Protein AF-A0A7J5J9F6-F1 (afdb_monomer)

Nearest PDB structures (foldseek):
  3zqc-assembly3_G  TM=2.577E-01  e=9.749E+00  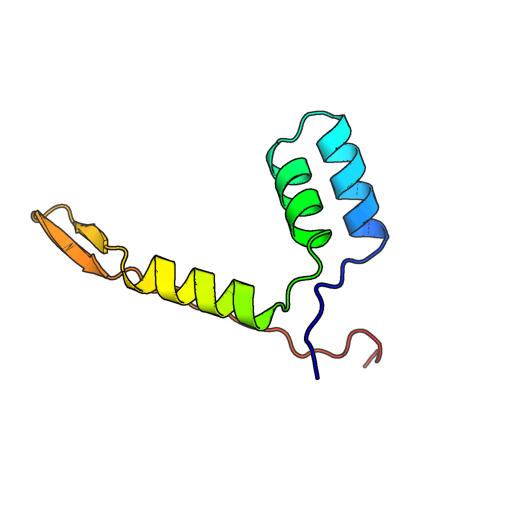Trichomonas vaginalis

Solvent-accessible surface area (backbone atoms only — not comparable to full-atom values): 5146 Å² total; per-residue (Å²): 134,84,53,70,83,80,74,57,70,65,59,50,51,54,34,50,54,41,28,74,75,65,35,62,68,33,44,53,52,54,56,58,64,67,49,94,57,56,45,66,56,55,53,51,51,50,50,55,58,44,64,75,38,61,46,77,45,95,87,77,45,74,43,74,53,84,82,85,87,82,84,82,85,73,62,86,87,59,81,131

Radius of gyration: 17.15 Å; Cα contacts (8 Å, |Δi|>4): 53; chains: 1; bounding box: 35×30×51 Å

Mean predicted aligned error: 9.53 Å

Sequence (80 aa):
MIMKLNVSNELKSRLTHAAENGSVIAKDILSEVKKNVPVEEVIRGSYNFFSTKRKRTEAGTFKKIRIVFTACNKDLAHPN

Organism: Bacteroides thetaiotaomicron (NCBI:txid818)

pLDDT: mean 82.02, std 11.08, range [53.97, 96.94]

Foldseek 3Di:
DQDADDDDPVRLVVLVVVVVVPPPVSVVVNVVNPDPDRPVCVVVVVCVVLQPDWDQDPVRDTHRDDDDDDDDPDDPVDDD

Structure (mmCIF, N/CA/C/O backbone):
data_AF-A0A7J5J9F6-F1
#
_entry.id   AF-A0A7J5J9F6-F1
#
loop_
_atom_site.group_PDB
_atom_site.id
_atom_site.type_symbol
_atom_site.label_atom_id
_atom_site.label_alt_id
_atom_site.label_comp_id
_atom_site.label_asym_id
_atom_site.label_entity_id
_atom_site.label_seq_id
_atom_site.pdbx_PDB_ins_code
_atom_site.Cartn_x
_atom_site.Cartn_y
_atom_site.Cartn_z
_atom_site.occupancy
_atom_site.B_iso_or_equiv
_atom_site.auth_seq_id
_atom_site.auth_comp_id
_atom_site.auth_asym_id
_atom_site.auth_atom_id
_atom_site.pdbx_PDB_model_num
ATOM 1 N N . MET A 1 1 ? -5.927 -16.941 -11.819 1.00 55.66 1 MET A N 1
ATOM 2 C CA . MET A 1 1 ? -5.121 -15.835 -12.378 1.00 55.66 1 MET A CA 1
ATOM 3 C C . MET A 1 1 ? -4.509 -15.107 -11.193 1.00 55.66 1 MET A C 1
ATOM 5 O O . MET A 1 1 ? -5.271 -14.764 -10.308 1.00 55.66 1 MET A O 1
ATOM 9 N N . ILE A 1 2 ? -3.181 -14.986 -11.098 1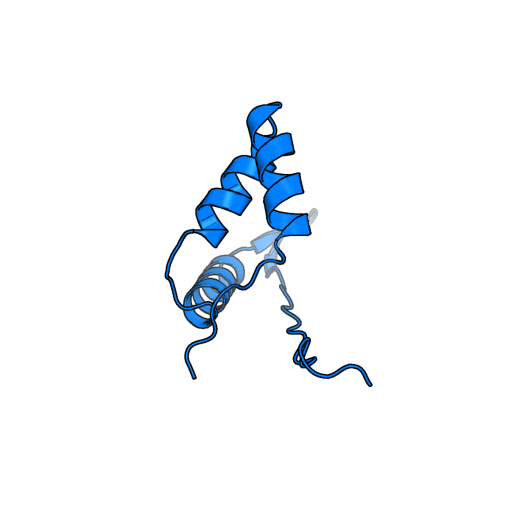.00 58.81 2 ILE A N 1
ATOM 10 C CA . ILE A 1 2 ? -2.528 -14.278 -9.978 1.00 58.81 2 ILE A CA 1
ATOM 11 C C . ILE A 1 2 ? -2.478 -12.796 -10.350 1.00 58.81 2 ILE A C 1
ATOM 13 O O . ILE A 1 2 ? -1.821 -12.447 -11.334 1.00 58.81 2 ILE A O 1
ATOM 17 N N . MET A 1 3 ? -3.189 -11.937 -9.618 1.00 68.25 3 MET A N 1
ATOM 18 C CA . MET A 1 3 ? -3.205 -10.503 -9.890 1.00 68.25 3 MET A CA 1
ATOM 19 C C . MET A 1 3 ? -1.868 -9.894 -9.446 1.00 68.25 3 MET A C 1
ATOM 21 O O . MET A 1 3 ? -1.497 -9.946 -8.273 1.00 68.25 3 MET A O 1
ATOM 25 N N . LYS A 1 4 ? -1.107 -9.356 -10.406 1.00 68.38 4 LYS A N 1
ATOM 26 C CA . LYS A 1 4 ? 0.176 -8.681 -10.163 1.00 68.38 4 LYS A CA 1
ATOM 27 C C . LYS A 1 4 ? -0.023 -7.171 -10.154 1.00 68.38 4 LYS A C 1
ATOM 29 O O . LYS A 1 4 ? -0.783 -6.643 -10.965 1.00 68.38 4 LYS A O 1
ATOM 34 N N . LEU A 1 5 ? 0.702 -6.473 -9.280 1.00 74.00 5 LEU A N 1
ATOM 35 C CA . LEU A 1 5 ? 0.822 -5.020 -9.357 1.00 74.00 5 LEU A CA 1
ATOM 36 C C . LEU A 1 5 ? 1.550 -4.666 -10.652 1.00 74.00 5 LEU A C 1
ATOM 38 O O . LEU A 1 5 ? 2.695 -5.065 -10.856 1.00 74.00 5 LEU A O 1
ATOM 42 N N . ASN A 1 6 ? 0.875 -3.922 -11.523 1.00 74.62 6 ASN A N 1
ATOM 43 C CA . ASN A 1 6 ? 1.479 -3.377 -12.725 1.00 74.62 6 ASN A CA 1
ATOM 44 C C . ASN A 1 6 ? 1.547 -1.857 -12.599 1.00 74.62 6 ASN A C 1
ATOM 46 O O . ASN A 1 6 ? 0.570 -1.209 -12.224 1.00 74.62 6 ASN A O 1
ATOM 50 N N . VAL A 1 7 ? 2.711 -1.291 -12.894 1.00 80.75 7 VAL A N 1
ATOM 51 C CA . VAL A 1 7 ? 2.956 0.150 -12.844 1.00 80.75 7 VAL A CA 1
ATOM 52 C C . VAL A 1 7 ? 3.543 0.551 -14.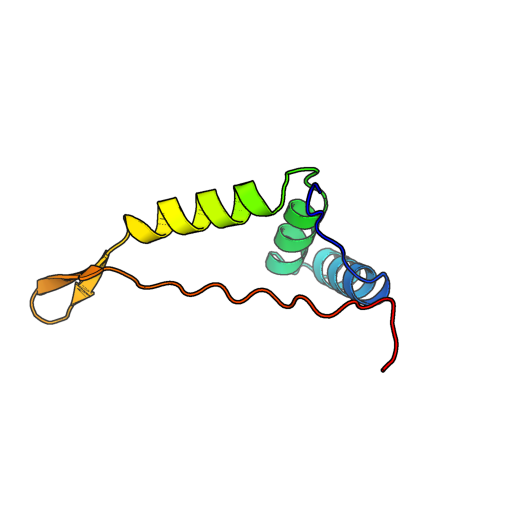184 1.00 80.75 7 VAL A C 1
ATOM 54 O O . VAL A 1 7 ? 4.545 -0.015 -14.614 1.00 80.75 7 VAL A O 1
ATOM 57 N N . SER A 1 8 ? 2.927 1.536 -14.842 1.00 85.88 8 SER A N 1
ATOM 58 C CA . SER A 1 8 ? 3.434 2.075 -16.107 1.00 85.88 8 SER A CA 1
ATOM 59 C C . SER A 1 8 ? 4.873 2.574 -15.951 1.00 85.88 8 SER A C 1
ATOM 61 O O . SER A 1 8 ? 5.215 3.147 -14.910 1.00 85.88 8 SER A O 1
ATOM 63 N N . ASN A 1 9 ? 5.681 2.448 -17.002 1.00 87.88 9 ASN A N 1
ATOM 64 C CA . ASN A 1 9 ? 7.070 2.915 -16.994 1.00 87.88 9 ASN A CA 1
ATOM 65 C C . ASN A 1 9 ? 7.189 4.406 -16.638 1.00 87.88 9 ASN A C 1
ATOM 67 O O . ASN A 1 9 ? 8.080 4.780 -15.877 1.00 87.88 9 ASN A O 1
ATOM 71 N N . GLU A 1 10 ? 6.253 5.236 -17.106 1.00 91.81 10 GLU A N 1
ATOM 72 C CA . GLU A 1 10 ? 6.201 6.664 -16.778 1.00 91.81 10 GLU A CA 1
ATOM 73 C C . GLU A 1 10 ? 6.034 6.897 -15.267 1.00 91.81 10 GLU A C 1
ATOM 75 O O . GLU A 1 10 ? 6.847 7.581 -14.641 1.00 91.81 10 GLU A O 1
ATOM 80 N N . LEU A 1 11 ? 5.019 6.278 -14.653 1.00 90.19 11 LEU A N 1
ATOM 81 C CA . LEU A 1 11 ? 4.779 6.395 -13.213 1.00 90.19 11 LEU A CA 1
ATOM 82 C C . LEU A 1 11 ? 5.967 5.877 -12.393 1.00 90.19 11 LEU A C 1
ATOM 84 O O . LEU A 1 11 ? 6.366 6.513 -11.419 1.00 90.19 11 LEU A O 1
ATOM 88 N N . LYS A 1 12 ? 6.576 4.761 -12.812 1.00 90.81 12 LYS A N 1
ATOM 89 C CA . LYS A 1 12 ? 7.777 4.222 -12.166 1.00 90.81 12 LYS A CA 1
ATOM 90 C C . LYS A 1 12 ? 8.932 5.225 -12.215 1.00 90.81 12 LYS A C 1
ATOM 92 O O . LYS A 1 12 ? 9.573 5.444 -11.194 1.00 90.81 12 LYS A O 1
ATOM 97 N N . SER A 1 13 ? 9.161 5.871 -13.360 1.00 93.75 13 SER A N 1
ATOM 98 C CA . SER A 1 13 ? 10.200 6.898 -13.515 1.00 93.75 13 SER A CA 1
ATOM 99 C C . SER A 1 13 ? 9.963 8.098 -12.594 1.00 93.75 13 SER A C 1
ATOM 101 O O . SER A 1 13 ? 10.880 8.543 -11.905 1.00 93.75 13 SER A O 1
ATOM 103 N N . ARG A 1 14 ? 8.722 8.598 -12.529 1.00 95.62 14 ARG A N 1
ATOM 104 C CA . ARG A 1 14 ? 8.350 9.735 -11.669 1.00 95.62 14 ARG A CA 1
ATOM 105 C C . ARG A 1 14 ? 8.540 9.422 -10.186 1.00 95.62 14 ARG A C 1
ATOM 107 O O . ARG A 1 14 ? 9.057 10.256 -9.447 1.00 95.62 14 ARG A O 1
ATOM 114 N N . LEU A 1 15 ? 8.148 8.220 -9.762 1.00 94.19 15 LEU A N 1
ATOM 115 C CA . LEU A 1 15 ? 8.343 7.760 -8.388 1.00 94.19 15 LEU A CA 1
ATOM 116 C C . LEU A 1 15 ? 9.830 7.640 -8.041 1.00 94.19 15 LEU A C 1
ATOM 118 O O . LEU A 1 15 ? 10.225 8.081 -6.966 1.00 94.19 15 LEU A O 1
ATOM 122 N N . THR A 1 16 ? 10.658 7.094 -8.939 1.00 94.69 16 THR A N 1
ATOM 123 C CA . THR A 1 16 ? 12.110 6.972 -8.715 1.00 94.69 16 THR A CA 1
ATOM 124 C C . THR A 1 16 ? 12.749 8.337 -8.519 1.00 94.69 16 THR A C 1
ATOM 126 O O . THR A 1 16 ? 13.436 8.547 -7.525 1.00 94.69 16 THR A O 1
ATOM 129 N N . HIS A 1 17 ? 12.438 9.295 -9.391 1.00 96.62 17 HIS A N 1
ATOM 130 C CA . HIS A 1 17 ? 13.008 10.631 -9.280 1.00 96.62 17 HIS A CA 1
ATOM 131 C C . HIS A 1 17 ? 12.555 11.353 -8.000 1.00 96.62 17 HIS A C 1
ATOM 133 O O . HIS A 1 17 ? 13.354 11.970 -7.301 1.00 96.62 17 HIS A O 1
ATOM 139 N N . ALA A 1 18 ? 11.277 11.227 -7.626 1.00 95.94 18 ALA A N 1
ATOM 140 C CA . ALA A 1 18 ? 10.781 11.771 -6.364 1.00 95.94 18 ALA A CA 1
ATOM 141 C C . ALA A 1 18 ? 11.465 11.127 -5.143 1.00 95.94 18 ALA A C 1
ATOM 143 O O . ALA A 1 18 ? 11.774 11.820 -4.175 1.00 95.94 18 ALA A O 1
ATOM 144 N N . ALA A 1 19 ? 11.713 9.816 -5.185 1.00 96.00 19 ALA A N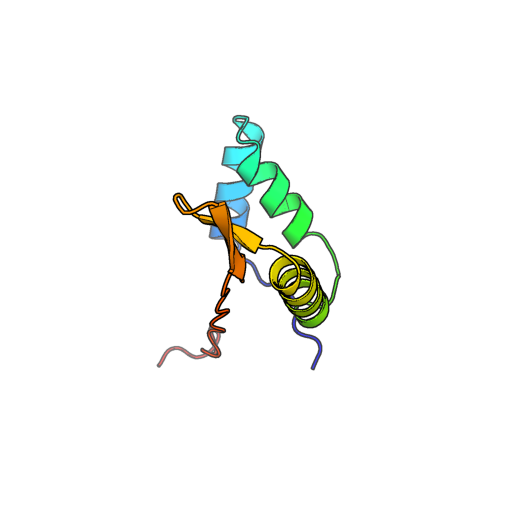 1
ATOM 145 C CA . ALA A 1 19 ? 12.414 9.088 -4.134 1.00 96.00 19 ALA A CA 1
ATOM 146 C C . ALA A 1 19 ? 13.884 9.525 -4.002 1.00 96.00 19 ALA A C 1
ATOM 148 O O . ALA A 1 19 ? 14.368 9.703 -2.882 1.00 96.00 19 ALA A O 1
ATOM 149 N N . GLU A 1 20 ? 14.579 9.732 -5.122 1.00 95.62 20 GLU A N 1
ATOM 150 C CA . GLU A 1 20 ? 15.946 10.274 -5.169 1.00 95.62 20 GLU A CA 1
ATOM 151 C C . GLU A 1 20 ? 16.009 11.691 -4.589 1.00 95.62 20 GLU A C 1
ATOM 153 O O . GLU A 1 20 ? 16.887 11.983 -3.781 1.00 95.62 20 GLU A O 1
ATOM 158 N N . ASN A 1 21 ? 15.003 12.520 -4.880 1.00 96.94 21 ASN A N 1
ATOM 159 C CA . ASN A 1 21 ? 14.848 13.868 -4.324 1.00 96.94 21 ASN A CA 1
ATOM 160 C C . ASN A 1 21 ? 14.360 13.891 -2.857 1.00 96.94 21 ASN A C 1
ATOM 162 O O . ASN A 1 21 ? 14.002 14.946 -2.336 1.00 96.94 21 ASN A O 1
ATOM 166 N N . GLY A 1 22 ? 14.322 12.743 -2.172 1.00 94.94 22 GLY A N 1
ATOM 167 C CA . GLY A 1 22 ? 14.041 12.660 -0.736 1.00 94.94 22 GLY A CA 1
ATOM 168 C C . GLY A 1 22 ? 12.582 12.397 -0.352 1.00 94.94 22 GLY A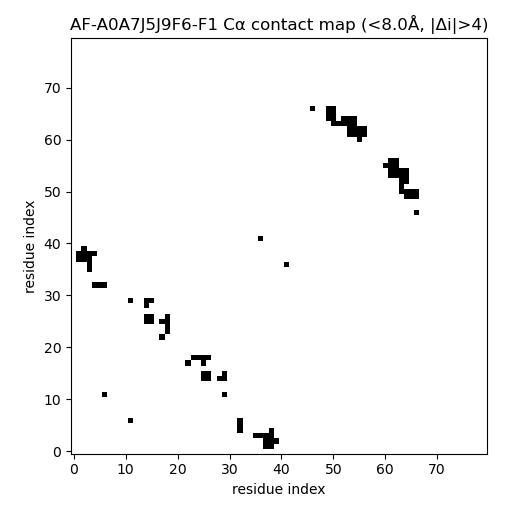 C 1
ATOM 169 O O . GLY A 1 22 ? 12.276 12.364 0.839 1.00 94.94 22 GLY A O 1
ATOM 170 N N . SER A 1 23 ? 11.675 12.149 -1.304 1.00 95.62 23 SER A N 1
ATOM 171 C CA . SER A 1 23 ? 10.291 11.777 -0.977 1.00 95.62 23 SER A CA 1
ATOM 172 C C . SER A 1 23 ? 10.228 10.393 -0.328 1.00 95.62 23 SER A C 1
ATOM 174 O O . SER A 1 23 ? 10.413 9.363 -0.981 1.00 95.62 23 SER A O 1
ATOM 176 N N . VAL A 1 24 ? 9.925 10.370 0.971 1.00 95.12 24 VAL A N 1
ATOM 177 C CA . VAL A 1 24 ? 9.760 9.137 1.758 1.00 95.12 24 VAL A CA 1
ATOM 178 C C . VAL A 1 24 ? 8.601 8.300 1.215 1.00 95.12 24 VAL A C 1
ATOM 180 O O . VAL A 1 24 ? 8.757 7.108 0.975 1.00 95.12 24 VAL A O 1
ATOM 183 N N . ILE A 1 25 ? 7.477 8.947 0.897 1.00 92.00 25 ILE A N 1
ATOM 184 C CA . ILE A 1 25 ? 6.287 8.276 0.358 1.00 92.00 25 ILE A CA 1
ATOM 185 C C . ILE A 1 25 ? 6.607 7.592 -0.980 1.00 92.00 25 ILE A C 1
ATOM 187 O O . ILE A 1 25 ? 6.171 6.469 -1.223 1.00 92.00 25 ILE A O 1
ATOM 191 N N . ALA A 1 26 ? 7.395 8.233 -1.849 1.00 92.69 26 ALA A N 1
ATOM 192 C CA . ALA A 1 26 ? 7.779 7.631 -3.124 1.00 92.69 26 ALA A CA 1
ATOM 193 C C . ALA A 1 26 ? 8.684 6.398 -2.939 1.00 92.69 26 ALA A C 1
ATOM 195 O O . ALA A 1 26 ? 8.509 5.406 -3.653 1.00 92.69 26 ALA A O 1
ATOM 196 N N . LYS A 1 27 ? 9.606 6.426 -1.962 1.00 93.50 27 LYS A N 1
ATOM 197 C CA . LYS A 1 27 ? 10.429 5.259 -1.593 1.00 93.50 27 LYS A CA 1
ATOM 198 C C . LYS A 1 27 ? 9.562 4.097 -1.114 1.00 93.50 27 LYS A C 1
ATOM 200 O O . LYS A 1 27 ? 9.751 2.975 -1.586 1.00 93.50 27 LYS A O 1
ATOM 205 N N . ASP A 1 28 ? 8.589 4.376 -0.251 1.00 92.00 28 ASP A N 1
ATOM 206 C CA . ASP A 1 28 ? 7.686 3.360 0.290 1.00 92.00 28 ASP A CA 1
ATOM 207 C C . ASP A 1 28 ? 6.849 2.720 -0.825 1.00 92.00 28 ASP A C 1
ATOM 209 O O . ASP A 1 28 ? 6.824 1.494 -0.946 1.00 92.00 28 ASP A O 1
ATOM 213 N N . ILE A 1 29 ? 6.264 3.524 -1.721 1.00 89.62 29 ILE A N 1
ATOM 214 C CA . ILE A 1 29 ? 5.502 3.020 -2.876 1.00 89.62 29 ILE A CA 1
ATOM 215 C C . ILE A 1 29 ? 6.374 2.122 -3.766 1.00 89.62 29 ILE A C 1
ATOM 217 O O . ILE A 1 29 ? 5.950 1.029 -4.139 1.00 89.62 29 ILE A O 1
ATOM 221 N N . LEU A 1 30 ? 7.600 2.540 -4.100 1.00 89.94 30 LEU A N 1
ATOM 222 C CA . LEU A 1 30 ? 8.508 1.723 -4.915 1.00 89.94 30 LEU A CA 1
ATOM 223 C C . LEU A 1 30 ? 8.890 0.410 -4.227 1.00 89.94 30 LEU A C 1
ATOM 225 O O . LEU A 1 30 ? 9.077 -0.598 -4.910 1.00 89.94 30 LEU A O 1
ATOM 229 N N . SER A 1 31 ? 9.016 0.415 -2.899 1.00 88.88 31 SER A N 1
ATOM 230 C CA . SER A 1 31 ? 9.301 -0.791 -2.121 1.00 88.88 31 SER A CA 1
ATOM 231 C C . SER A 1 31 ? 8.137 -1.783 -2.175 1.00 88.88 31 SER A C 1
ATOM 233 O O . SER A 1 31 ? 8.369 -2.966 -2.409 1.00 88.88 31 SER A O 1
ATOM 235 N N . GLU A 1 32 ? 6.895 -1.300 -2.064 1.00 84.06 32 GLU A N 1
ATOM 236 C CA . GLU A 1 32 ? 5.684 -2.120 -2.143 1.00 84.06 32 GLU A CA 1
ATOM 237 C C . GLU A 1 32 ? 5.474 -2.684 -3.552 1.00 84.06 32 GLU A C 1
ATOM 239 O O . GLU A 1 32 ? 5.201 -3.870 -3.704 1.00 84.06 32 GLU A O 1
ATOM 244 N N . VAL A 1 33 ? 5.689 -1.878 -4.599 1.00 83.38 33 VAL A N 1
ATOM 245 C CA . VAL A 1 33 ? 5.549 -2.317 -6.002 1.00 83.38 33 VAL A CA 1
ATOM 246 C C . VAL A 1 33 ? 6.580 -3.386 -6.381 1.00 83.38 33 VAL A C 1
ATOM 248 O O . VAL A 1 33 ? 6.315 -4.223 -7.241 1.00 83.38 33 VAL A O 1
ATOM 251 N N . LYS A 1 34 ? 7.761 -3.387 -5.749 1.00 82.69 34 LYS A N 1
ATOM 252 C CA . LYS A 1 34 ? 8.782 -4.426 -5.960 1.00 82.69 34 LYS A CA 1
ATOM 253 C C . LYS A 1 34 ? 8.439 -5.756 -5.288 1.00 82.69 34 LYS A C 1
ATOM 255 O O . LYS A 1 34 ? 9.053 -6.766 -5.636 1.00 82.69 34 LYS A O 1
ATOM 260 N N . LYS A 1 35 ? 7.508 -5.788 -4.329 1.00 81.12 35 LYS A N 1
ATOM 261 C CA . LYS A 1 35 ? 7.139 -7.035 -3.657 1.00 81.12 35 LYS A CA 1
ATOM 262 C C . LYS A 1 35 ? 6.403 -7.933 -4.642 1.00 81.12 35 LYS A C 1
ATOM 264 O O . LYS A 1 35 ? 5.366 -7.573 -5.186 1.00 81.12 35 LYS A O 1
ATOM 269 N N . ASN A 1 36 ? 6.921 -9.141 -4.833 1.00 74.12 36 ASN A N 1
ATOM 270 C CA . ASN A 1 36 ? 6.276 -10.163 -5.652 1.00 74.12 36 ASN A CA 1
ATOM 271 C C . ASN A 1 36 ? 5.217 -10.923 -4.833 1.00 74.12 36 ASN A C 1
ATOM 273 O O . ASN A 1 36 ? 5.276 -12.144 -4.710 1.00 74.12 36 ASN A O 1
ATOM 277 N N . VAL A 1 37 ? 4.300 -10.181 -4.209 1.00 76.88 37 VAL A N 1
ATOM 278 C CA . VAL A 1 37 ? 3.187 -10.729 -3.424 1.00 76.88 37 VAL A CA 1
ATOM 279 C C . VAL A 1 37 ? 1.894 -10.649 -4.236 1.00 76.88 37 VAL A C 1
ATOM 281 O O . VAL A 1 37 ? 1.708 -9.674 -4.973 1.00 76.88 37 VAL A O 1
ATOM 284 N N . PRO A 1 38 ? 0.989 -11.638 -4.131 1.00 81.38 38 PRO A N 1
ATOM 285 C CA . PRO A 1 38 ? -0.303 -11.556 -4.799 1.00 81.38 38 PRO A CA 1
ATOM 286 C C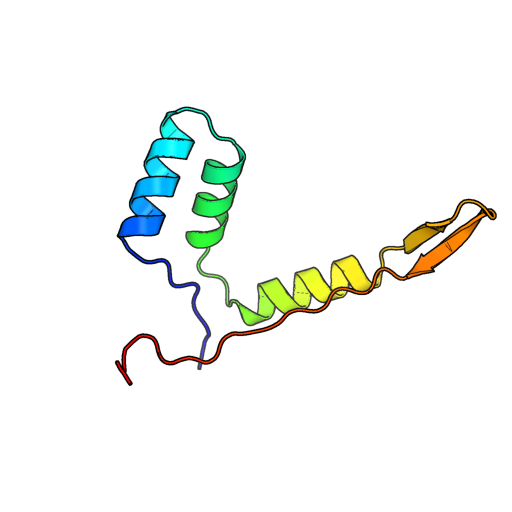 . PRO A 1 38 ? -1.101 -10.364 -4.265 1.00 81.38 38 PRO A C 1
ATOM 288 O O . PRO A 1 38 ? -1.240 -10.177 -3.051 1.00 81.38 38 PRO A O 1
ATOM 291 N N . VAL A 1 39 ? -1.639 -9.547 -5.169 1.00 79.69 39 VAL A N 1
ATOM 292 C CA . VAL A 1 39 ? -2.364 -8.321 -4.802 1.00 79.69 39 VAL A CA 1
ATOM 293 C C . VAL A 1 39 ? -3.603 -8.636 -3.968 1.00 79.69 39 VAL A C 1
ATOM 295 O O . VAL A 1 39 ? -3.950 -7.873 -3.063 1.00 79.69 39 VAL A O 1
ATOM 298 N N . GLU A 1 40 ? -4.234 -9.789 -4.201 1.00 79.31 40 GLU A N 1
ATOM 299 C CA . GLU A 1 40 ? -5.388 -10.231 -3.422 1.00 79.31 40 GLU A CA 1
ATOM 300 C C . GLU A 1 40 ? -5.040 -10.420 -1.938 1.00 79.31 40 GLU A C 1
ATOM 302 O O . GLU A 1 40 ? -5.861 -10.128 -1.065 1.00 79.31 40 GLU A O 1
ATOM 307 N N . GLU A 1 41 ? -3.822 -10.873 -1.624 1.00 81.94 41 GLU A N 1
ATOM 308 C CA . GLU A 1 41 ? -3.378 -11.059 -0.241 1.00 81.94 41 GLU A CA 1
ATOM 309 C C . GLU A 1 41 ? -3.133 -9.734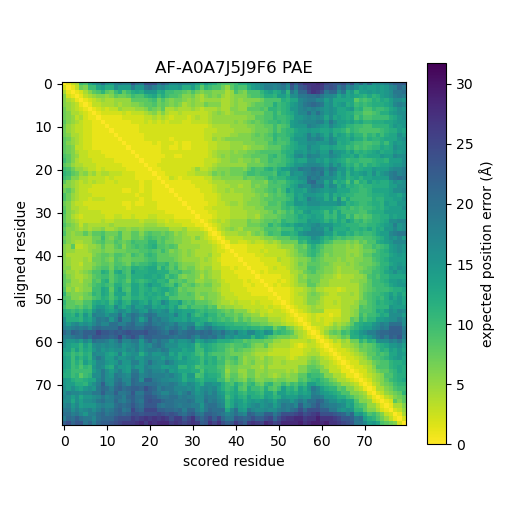 0.464 1.00 81.94 41 GLU A C 1
ATOM 311 O O . GLU A 1 41 ? -3.540 -9.575 1.616 1.00 81.94 41 GLU A O 1
ATOM 316 N N . VAL A 1 42 ? -2.537 -8.770 -0.239 1.00 82.12 42 VAL A N 1
ATOM 317 C CA . VAL A 1 42 ? -2.313 -7.421 0.289 1.00 82.12 42 VAL A CA 1
ATOM 318 C C . VAL A 1 42 ? -3.651 -6.762 0.615 1.00 82.12 42 VAL A C 1
ATOM 320 O O . VAL A 1 42 ? -3.862 -6.327 1.747 1.00 82.12 42 VAL A O 1
ATOM 323 N N . ILE A 1 43 ? -4.596 -6.762 -0.332 1.00 81.75 43 ILE A N 1
ATOM 324 C CA . ILE A 1 43 ? -5.923 -6.156 -0.141 1.00 81.75 43 ILE A CA 1
ATOM 325 C C . ILE A 1 43 ? -6.674 -6.842 1.005 1.00 81.75 43 ILE A C 1
ATOM 327 O O . ILE A 1 43 ? -7.207 -6.166 1.889 1.00 81.75 43 ILE A O 1
ATOM 331 N N . ARG A 1 44 ? -6.691 -8.180 1.035 1.00 83.44 44 ARG A N 1
ATOM 332 C CA . ARG A 1 44 ? -7.349 -8.958 2.095 1.00 83.44 44 ARG A CA 1
ATOM 333 C C . ARG A 1 44 ? -6.727 -8.688 3.466 1.00 83.44 44 ARG A C 1
ATOM 335 O O . ARG A 1 44 ? -7.456 -8.482 4.435 1.00 83.44 44 ARG A O 1
ATOM 342 N N . GLY A 1 45 ? -5.399 -8.653 3.553 1.00 84.69 45 GLY A N 1
ATOM 343 C CA . GLY A 1 45 ? -4.668 -8.343 4.780 1.00 84.69 45 GLY A CA 1
ATOM 344 C C . GLY A 1 45 ? -4.980 -6.939 5.295 1.00 84.69 45 GLY A C 1
ATOM 345 O O . GLY A 1 45 ? -5.342 -6.774 6.462 1.00 84.69 45 GLY A O 1
ATOM 346 N N . SER A 1 46 ? -4.932 -5.934 4.416 1.00 83.56 46 SER A N 1
ATOM 347 C CA . SER A 1 46 ? -5.292 -4.557 4.760 1.00 83.56 46 SER A CA 1
ATOM 348 C C . SER A 1 46 ? -6.749 -4.448 5.209 1.00 83.56 46 SER A C 1
ATOM 350 O O . SER A 1 46 ? -7.021 -3.849 6.250 1.00 83.56 46 SER A O 1
ATOM 352 N N . TYR A 1 47 ? -7.687 -5.067 4.486 1.00 82.75 47 TYR A N 1
ATOM 353 C CA . TYR A 1 47 ? -9.097 -5.094 4.877 1.00 82.75 47 TYR A CA 1
ATOM 354 C C . TYR A 1 47 ? -9.277 -5.673 6.283 1.00 82.75 47 TYR A C 1
ATOM 356 O O . TYR A 1 47 ? -9.912 -5.043 7.132 1.00 82.75 47 TYR A O 1
ATOM 364 N N . ASN A 1 48 ? -8.666 -6.828 6.559 1.00 85.44 48 ASN A N 1
ATOM 365 C CA . ASN A 1 48 ? -8.736 -7.471 7.867 1.00 85.44 48 ASN A CA 1
ATOM 366 C C . ASN A 1 48 ? -8.182 -6.559 8.962 1.00 85.44 48 ASN A C 1
ATOM 368 O O . ASN A 1 48 ? -8.858 -6.340 9.968 1.00 85.44 48 ASN A O 1
ATOM 372 N N . PHE A 1 49 ? -7.008 -5.962 8.744 1.00 85.75 49 PHE A N 1
ATOM 373 C CA . PHE A 1 49 ? -6.399 -5.037 9.696 1.00 85.75 49 PHE A CA 1
ATOM 374 C C . PHE A 1 49 ? -7.340 -3.877 10.027 1.00 85.75 49 PHE A C 1
ATOM 376 O O . PHE A 1 49 ? -7.648 -3.648 11.198 1.00 85.75 49 PHE A O 1
ATOM 383 N N . PHE A 1 50 ? -7.864 -3.184 9.016 1.00 83.19 50 PHE A N 1
ATOM 384 C CA . PHE A 1 50 ? -8.755 -2.045 9.226 1.00 83.19 50 PHE A CA 1
ATOM 385 C C . PHE A 1 50 ? -10.122 -2.432 9.788 1.00 83.19 50 PHE A C 1
ATOM 387 O O . PHE A 1 50 ? -10.703 -1.653 10.543 1.00 83.19 50 PHE A O 1
ATOM 394 N N . SER A 1 51 ? -10.608 -3.645 9.512 1.00 82.81 51 SER A N 1
ATOM 395 C CA . SER A 1 51 ? -11.863 -4.148 10.078 1.00 82.81 51 SER A CA 1
ATOM 396 C C . SER A 1 51 ? -11.832 -4.225 11.613 1.00 82.81 51 SER A C 1
ATOM 398 O O . SER A 1 51 ? -12.876 -4.103 12.255 1.00 82.81 51 SER A O 1
ATOM 400 N N . THR A 1 52 ? -10.640 -4.370 12.206 1.00 85.94 52 THR A N 1
ATOM 401 C CA . THR A 1 52 ? -10.439 -4.369 13.664 1.00 85.94 52 THR A CA 1
ATOM 402 C C . THR A 1 52 ? -10.304 -2.965 14.255 1.00 85.94 52 THR A C 1
ATOM 404 O O . THR A 1 52 ? -10.450 -2.786 15.464 1.00 85.94 52 THR A O 1
ATOM 407 N N . LYS A 1 53 ? -10.038 -1.943 13.429 1.00 87.56 53 LYS A N 1
ATOM 408 C CA . LYS A 1 53 ? -9.802 -0.577 13.903 1.00 87.56 53 LYS A CA 1
ATOM 409 C C . LYS A 1 53 ? -11.112 0.154 14.178 1.00 87.56 53 LYS A C 1
ATOM 411 O O . LYS A 1 53 ? -12.119 0.015 13.478 1.00 87.56 53 LYS A O 1
ATOM 416 N N . ARG A 1 54 ? -11.081 0.981 15.221 1.00 87.38 54 ARG A N 1
ATOM 417 C CA . ARG A 1 54 ? -12.203 1.816 15.647 1.00 87.38 54 ARG A CA 1
ATOM 418 C C . ARG A 1 54 ? -11.726 3.246 15.870 1.00 87.38 54 ARG A C 1
ATOM 420 O O . ARG A 1 54 ? -10.667 3.454 16.454 1.00 87.38 54 ARG A O 1
ATOM 427 N N . LYS A 1 55 ? -12.515 4.221 15.422 1.00 88.06 55 LYS A N 1
ATOM 428 C CA . LYS A 1 55 ? -12.298 5.645 15.698 1.00 88.06 55 LYS A CA 1
ATOM 429 C C . LYS A 1 55 ? -13.067 6.014 16.966 1.00 88.06 55 LYS A C 1
ATOM 431 O O . LYS A 1 55 ? -14.257 5.706 17.065 1.00 88.06 55 LYS A O 1
ATOM 436 N N . ARG A 1 56 ? -12.401 6.669 17.918 1.00 89.19 56 ARG A N 1
ATOM 437 C CA . ARG A 1 56 ? -13.062 7.258 19.089 1.00 89.19 56 ARG A CA 1
ATOM 438 C C . ARG A 1 56 ? -13.911 8.448 18.639 1.00 89.19 56 ARG A C 1
ATOM 440 O O . ARG A 1 56 ? -13.454 9.261 17.838 1.00 89.19 56 ARG A O 1
ATOM 447 N N . THR A 1 57 ? -15.148 8.511 19.104 1.00 86.44 57 THR A N 1
ATOM 448 C CA . THR A 1 57 ? -16.065 9.626 18.867 1.00 86.44 57 THR A CA 1
ATOM 449 C C . THR A 1 57 ? -15.977 10.624 20.019 1.00 86.44 57 THR A C 1
ATOM 451 O O . THR A 1 57 ? -15.506 10.294 21.110 1.00 86.44 57 THR A O 1
ATOM 454 N N . GLU A 1 58 ? -16.445 11.847 19.780 1.00 84.56 58 GLU A N 1
ATOM 455 C CA . GLU A 1 58 ? -16.499 12.914 20.789 1.00 84.56 58 GLU A CA 1
ATOM 456 C C . GLU A 1 58 ? -17.378 12.527 21.989 1.00 84.56 58 GLU A C 1
ATOM 458 O O . GLU A 1 58 ? -17.059 12.863 23.123 1.00 84.56 58 GLU A O 1
ATOM 463 N N . ALA A 1 59 ? -18.404 11.698 21.766 1.00 85.06 59 ALA A N 1
ATOM 464 C CA . ALA A 1 59 ? -19.273 11.143 22.806 1.00 85.06 59 ALA A CA 1
ATOM 465 C C . ALA A 1 59 ? -18.643 9.970 23.594 1.00 85.06 59 ALA A C 1
ATOM 467 O O . ALA A 1 59 ? -19.348 9.217 24.261 1.00 85.06 59 ALA A O 1
ATOM 468 N N . GLY A 1 60 ? -17.330 9.742 23.473 1.00 86.38 60 GLY A N 1
ATOM 469 C CA . GLY A 1 60 ? -16.616 8.679 24.189 1.00 86.38 60 GLY A CA 1
ATOM 470 C C . GLY A 1 60 ? -16.883 7.258 23.679 1.00 86.38 60 GLY A C 1
ATOM 471 O O . GLY A 1 60 ? -16.316 6.306 24.211 1.00 86.38 60 GLY A O 1
ATOM 472 N N . THR A 1 61 ? -17.694 7.095 22.631 1.00 90.00 61 THR A N 1
ATOM 473 C CA . THR A 1 61 ? -17.991 5.796 22.016 1.00 90.00 61 THR A CA 1
ATOM 474 C C . THR A 1 61 ? -16.994 5.463 20.903 1.00 90.00 61 THR A C 1
ATOM 476 O O . THR A 1 61 ? -16.238 6.311 20.432 1.00 90.00 61 THR A O 1
ATOM 479 N N . PHE A 1 62 ? -16.962 4.206 20.462 1.00 87.69 62 PHE A N 1
ATOM 480 C CA . PHE A 1 62 ? -16.072 3.762 19.387 1.00 87.69 62 PHE A CA 1
ATOM 481 C C . PHE A 1 62 ? -16.871 3.359 18.151 1.00 87.69 62 PHE A C 1
ATOM 483 O O . PHE A 1 62 ? -17.736 2.488 18.223 1.00 87.69 62 PHE A O 1
ATOM 490 N N . LYS A 1 63 ? -16.544 3.944 16.993 1.00 88.00 63 LYS A N 1
ATOM 491 C CA . LYS A 1 63 ? -17.171 3.612 15.706 1.00 88.00 63 LYS A CA 1
ATOM 492 C C . LYS A 1 63 ? -16.215 2.801 14.836 1.00 88.00 63 LYS A C 1
ATOM 494 O O . LYS A 1 63 ? -15.044 3.157 14.695 1.00 88.00 63 LYS A O 1
ATOM 499 N N . LYS A 1 64 ? -16.708 1.712 14.238 1.00 85.88 64 LYS A N 1
ATOM 500 C CA . LYS A 1 64 ? -15.936 0.897 13.286 1.00 85.88 64 LYS A CA 1
ATOM 501 C C . LYS A 1 64 ? -15.569 1.735 12.060 1.00 85.88 64 LYS A C 1
ATOM 503 O O . LYS A 1 64 ? -16.412 2.465 11.536 1.00 85.88 64 LYS A O 1
ATOM 508 N N . ILE A 1 65 ? -14.326 1.620 11.604 1.00 84.81 65 ILE A N 1
ATOM 509 C CA . ILE A 1 65 ? -13.884 2.266 10.367 1.00 84.81 65 ILE A CA 1
ATOM 510 C C . ILE A 1 65 ? -14.380 1.424 9.186 1.00 84.81 65 ILE A C 1
ATOM 512 O O . ILE A 1 65 ? -14.143 0.218 9.134 1.00 84.81 65 ILE A O 1
ATOM 516 N N . ARG A 1 66 ? -15.097 2.051 8.246 1.00 79.12 66 ARG A N 1
ATOM 517 C CA . ARG A 1 66 ? -15.513 1.418 6.989 1.00 79.12 66 ARG A CA 1
ATOM 518 C C . ARG A 1 66 ? -14.531 1.826 5.898 1.00 79.12 66 ARG A C 1
ATOM 520 O O . ARG A 1 66 ? -14.425 3.008 5.595 1.00 79.12 66 ARG A O 1
ATOM 527 N N . ILE A 1 67 ? -13.850 0.846 5.313 1.00 77.88 67 ILE A N 1
ATOM 528 C CA . ILE A 1 67 ? -12.986 1.037 4.145 1.00 77.88 67 ILE A CA 1
ATOM 529 C C . ILE A 1 67 ? -13.620 0.322 2.961 1.00 77.88 67 ILE A C 1
ATOM 531 O O . ILE A 1 67 ? -14.052 -0.824 3.085 1.00 77.88 67 ILE A O 1
ATOM 535 N N . VAL A 1 68 ? -13.713 1.027 1.837 1.00 76.94 68 VAL A N 1
ATOM 536 C CA . VAL A 1 68 ? -14.248 0.514 0.576 1.00 76.94 68 VAL A CA 1
ATOM 537 C C . VAL A 1 68 ? -13.102 0.496 -0.424 1.00 76.94 68 VAL A C 1
ATOM 539 O O . VAL A 1 68 ? -12.493 1.532 -0.676 1.00 76.94 68 VAL A O 1
ATOM 542 N N . PHE A 1 69 ? -12.803 -0.683 -0.961 1.00 69.00 69 PHE A N 1
ATOM 543 C CA . PHE A 1 69 ? -11.845 -0.851 -2.047 1.00 69.00 69 PHE A CA 1
ATOM 544 C C . PHE A 1 69 ? -12.625 -0.986 -3.353 1.00 69.00 69 PHE A C 1
ATOM 546 O O . PHE A 1 69 ? -13.506 -1.838 -3.453 1.00 69.00 69 PHE A O 1
ATOM 553 N N . THR A 1 70 ? -12.297 -0.160 -4.341 1.00 70.69 70 THR A N 1
ATOM 554 C CA . THR A 1 70 ? -12.864 -0.250 -5.690 1.00 70.69 70 THR A CA 1
ATOM 555 C C . THR A 1 70 ? -11.759 -0.700 -6.632 1.00 70.69 70 THR A C 1
ATOM 557 O O . THR A 1 70 ? -10.732 -0.032 -6.734 1.00 70.69 70 THR A O 1
ATOM 560 N N . ALA A 1 71 ? -11.950 -1.836 -7.301 1.00 67.38 71 ALA A N 1
ATOM 561 C CA . ALA A 1 71 ? -11.032 -2.311 -8.330 1.00 67.38 71 ALA A CA 1
ATOM 562 C C . ALA A 1 71 ? -11.473 -1.786 -9.705 1.00 67.38 71 ALA A C 1
ATOM 564 O O . ALA A 1 71 ? -12.660 -1.803 -10.028 1.00 67.38 71 ALA A O 1
ATOM 565 N N . CYS A 1 72 ? -10.519 -1.327 -10.516 1.00 63.47 72 CYS A N 1
ATOM 566 C CA . CYS A 1 72 ? -10.755 -1.028 -11.924 1.00 63.47 72 CYS A CA 1
ATOM 567 C C . CYS A 1 72 ? -10.414 -2.277 -12.742 1.00 63.47 72 CYS A C 1
ATOM 569 O O . CYS A 1 72 ? -9.250 -2.656 -12.820 1.00 63.47 72 CYS A O 1
ATOM 571 N N . ASN A 1 73 ? -11.424 -2.900 -13.351 1.00 64.62 73 ASN A N 1
ATOM 572 C CA . ASN A 1 73 ? -11.253 -4.057 -14.239 1.00 64.62 73 ASN A CA 1
ATOM 573 C C . ASN A 1 73 ? -11.093 -3.646 -15.711 1.00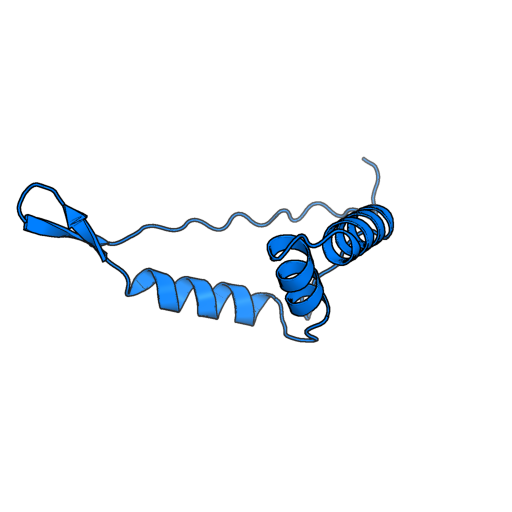 64.62 73 ASN A C 1
ATOM 575 O O . ASN A 1 73 ? -11.331 -4.456 -16.603 1.00 64.62 73 ASN A O 1
ATOM 579 N N . LYS A 1 74 ? -10.756 -2.380 -15.989 1.00 64.06 74 LYS A N 1
ATOM 580 C CA . LYS A 1 74 ? -10.555 -1.930 -17.365 1.00 64.06 74 LYS A CA 1
ATOM 581 C C . LYS A 1 74 ? -9.308 -2.615 -17.915 1.00 64.06 74 LYS A C 1
ATOM 583 O O . LYS A 1 74 ? -8.230 -2.476 -17.338 1.00 64.06 74 LYS A O 1
ATOM 588 N N . ASP A 1 75 ? -9.468 -3.352 -19.009 1.00 62.75 75 ASP A N 1
ATOM 589 C CA . ASP A 1 75 ? -8.330 -3.870 -19.753 1.00 62.75 75 ASP A CA 1
ATOM 590 C C . ASP A 1 75 ? -7.569 -2.679 -20.345 1.00 62.75 75 ASP A C 1
ATOM 592 O O . ASP A 1 75 ? -8.062 -1.980 -21.226 1.00 62.75 75 ASP A O 1
ATOM 596 N N . LEU A 1 76 ? -6.386 -2.401 -19.799 1.00 63.41 76 LEU A N 1
ATOM 597 C CA . LEU A 1 76 ? -5.535 -1.303 -20.254 1.00 63.41 76 LEU A CA 1
ATOM 598 C C . LEU A 1 76 ? -4.873 -1.612 -21.607 1.00 63.41 76 LEU A C 1
ATOM 600 O O . LEU A 1 76 ? -4.300 -0.704 -22.204 1.00 63.41 76 LEU A O 1
ATOM 604 N N . ALA A 1 77 ? -4.927 -2.866 -22.077 1.00 65.12 77 ALA A N 1
ATOM 605 C CA . ALA A 1 77 ? -4.384 -3.280 -23.367 1.00 65.12 77 ALA A CA 1
ATOM 606 C C . ALA A 1 77 ? -5.368 -3.088 -24.534 1.00 65.12 77 ALA A C 1
ATOM 608 O O . ALA A 1 77 ? -4.931 -3.075 -25.683 1.00 65.12 77 ALA A O 1
ATOM 609 N N . HIS A 1 78 ? -6.664 -2.901 -24.262 1.00 56.84 78 HIS A N 1
ATOM 610 C CA . HIS A 1 78 ? -7.664 -2.605 -25.286 1.00 56.84 78 HIS A CA 1
ATOM 611 C C . HIS A 1 78 ? -8.034 -1.113 -25.259 1.00 56.84 78 HIS A C 1
ATOM 613 O O . HIS A 1 78 ? -8.714 -0.663 -24.329 1.00 56.84 78 HIS A O 1
ATOM 619 N N . PRO A 1 79 ? -7.605 -0.316 -26.256 1.00 58.66 79 PRO A N 1
ATOM 620 C CA . PRO A 1 79 ? -8.219 0.980 -26.496 1.00 58.66 79 PRO A CA 1
ATOM 621 C C . PRO A 1 79 ? -9.660 0.727 -26.963 1.00 58.66 79 PRO A C 1
ATOM 623 O O . PRO A 1 79 ? -9.876 -0.109 -27.836 1.00 58.66 79 PRO A O 1
ATOM 626 N N . ASN A 1 80 ? -10.628 1.388 -26.322 1.00 53.97 80 ASN A N 1
ATOM 627 C CA . ASN A 1 80 ? -12.044 1.345 -26.713 1.00 53.97 80 ASN A CA 1
ATOM 62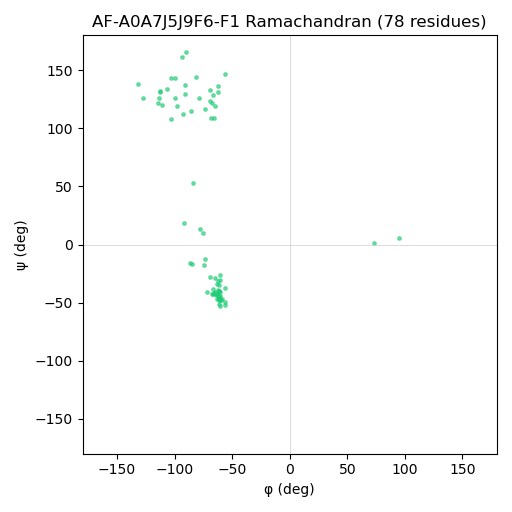8 C C . ASN A 1 80 ? -12.233 1.594 -28.213 1.00 53.97 80 ASN A C 1
ATOM 630 O O . ASN A 1 80 ? -11.602 2.556 -28.710 1.00 53.97 80 ASN A O 1
#

Secondary structure (DSSP, 8-state):
--PPP---HHHHHHHHHHHHTT-HHHHHHHHHHT----HHHHHHHHHHHHHT-EEEPTTS-EEEPP---------TTS--